Protein AF-A0A5M8B715-F1 (afdb_monomer_lite)

Organism: NCBI:txid2608999

Structure (mmCIF, N/CA/C/O backbone):
data_AF-A0A5M8B715-F1
#
_entry.id   AF-A0A5M8B715-F1
#
loop_
_atom_site.group_PDB
_atom_site.id
_atom_site.type_symbol
_atom_site.label_atom_id
_atom_site.label_alt_id
_atom_site.label_comp_id
_atom_site.label_asym_id
_atom_site.label_entity_id
_atom_site.label_seq_id
_atom_site.pdbx_PDB_ins_code
_atom_site.Cartn_x
_atom_site.Cartn_y
_atom_site.Cartn_z
_atom_site.occupancy
_atom_site.B_iso_or_equiv
_atom_site.auth_seq_id
_atom_site.auth_comp_id
_atom_site.auth_asym_id
_atom_site.auth_atom_id
_atom_site.pdbx_PDB_model_num
ATOM 1 N N . MET A 1 1 ? 76.900 48.806 -32.499 1.00 51.66 1 MET A N 1
ATOM 2 C CA . MET A 1 1 ? 77.481 47.565 -31.948 1.00 51.66 1 MET A CA 1
ATOM 3 C C . MET A 1 1 ? 76.664 46.404 -32.488 1.00 51.66 1 MET A C 1
ATOM 5 O O . MET A 1 1 ? 75.564 46.161 -32.014 1.00 51.66 1 MET A O 1
ATOM 9 N N . GLN A 1 2 ? 77.153 45.808 -33.568 1.00 52.09 2 GLN A N 1
ATOM 10 C CA . GLN A 1 2 ? 76.591 44.645 -34.248 1.00 52.09 2 GLN A CA 1
ATOM 11 C C . GLN A 1 2 ? 77.126 43.395 -33.539 1.00 52.09 2 GLN A C 1
ATOM 13 O O . GLN A 1 2 ? 78.328 43.341 -33.291 1.00 52.09 2 GLN A O 1
ATOM 18 N N . LEU A 1 3 ? 76.273 42.427 -33.196 1.00 62.06 3 LEU A N 1
ATOM 19 C CA . LEU A 1 3 ? 76.700 41.114 -32.703 1.00 62.06 3 LEU A CA 1
ATOM 20 C C . LEU A 1 3 ? 75.802 40.029 -33.307 1.00 62.06 3 LEU A C 1
ATOM 22 O O . LEU A 1 3 ? 74.677 39.804 -32.869 1.00 62.06 3 LEU A O 1
ATOM 26 N N . ASP A 1 4 ? 76.346 39.398 -34.344 1.00 46.69 4 ASP A N 1
ATOM 27 C CA . ASP A 1 4 ? 75.974 38.086 -34.865 1.00 46.69 4 ASP A CA 1
ATOM 28 C C . ASP A 1 4 ? 76.402 36.998 -33.870 1.00 46.69 4 ASP A C 1
ATOM 30 O O . ASP A 1 4 ? 77.565 36.966 -33.465 1.00 46.69 4 ASP A O 1
ATOM 34 N N . LEU A 1 5 ? 75.505 36.066 -33.532 1.00 60.22 5 LEU A N 1
ATOM 35 C CA . LEU A 1 5 ? 75.879 34.775 -32.949 1.00 60.22 5 LEU A CA 1
ATOM 36 C C . LEU A 1 5 ? 75.118 33.625 -33.627 1.00 60.22 5 LEU A C 1
ATOM 38 O O . LEU A 1 5 ? 74.012 33.247 -33.258 1.00 60.22 5 LEU A O 1
ATOM 42 N N . THR A 1 6 ? 75.780 33.112 -34.659 1.00 50.56 6 THR A N 1
ATOM 43 C CA . THR A 1 6 ? 76.157 31.709 -34.881 1.00 50.56 6 THR A CA 1
ATOM 44 C C . THR A 1 6 ? 75.114 30.599 -34.697 1.00 50.56 6 THR A C 1
ATOM 46 O O . THR A 1 6 ? 74.649 30.251 -33.617 1.00 50.56 6 THR A O 1
ATOM 49 N N . ARG A 1 7 ? 74.889 29.951 -35.838 1.00 42.78 7 ARG A N 1
ATOM 50 C CA . ARG A 1 7 ? 74.208 28.687 -36.114 1.00 42.78 7 ARG A CA 1
ATOM 51 C C . ARG A 1 7 ? 74.836 27.466 -35.411 1.00 42.78 7 ARG A C 1
ATOM 53 O O . ARG A 1 7 ? 76.049 27.386 -35.269 1.00 42.78 7 ARG A O 1
ATOM 60 N N . ALA A 1 8 ? 73.966 26.465 -35.229 1.00 38.94 8 ALA A N 1
ATOM 61 C CA . ALA A 1 8 ? 74.185 25.018 -35.063 1.00 38.94 8 ALA A CA 1
ATOM 62 C C . ALA A 1 8 ? 74.266 24.470 -33.628 1.00 38.94 8 ALA A C 1
ATOM 64 O O . ALA A 1 8 ? 75.216 24.723 -32.898 1.00 38.94 8 ALA A O 1
ATOM 65 N N . SER A 1 9 ? 73.354 23.549 -33.295 1.00 42.69 9 SER A N 1
ATOM 66 C CA . SER A 1 9 ? 73.723 22.131 -33.186 1.00 42.69 9 SER A CA 1
ATOM 67 C C . SER A 1 9 ? 72.504 21.214 -33.097 1.00 42.69 9 SER A C 1
ATOM 69 O O . SER A 1 9 ? 71.400 21.594 -32.723 1.00 42.69 9 SER A O 1
ATOM 71 N N . THR A 1 10 ? 72.765 20.011 -33.577 1.00 47.00 10 THR A N 1
ATOM 72 C CA . THR A 1 10 ? 71.907 18.900 -33.963 1.00 47.00 10 THR A CA 1
ATOM 73 C C . THR A 1 10 ? 71.442 18.023 -32.801 1.00 47.00 10 THR A C 1
ATOM 75 O O . THR A 1 10 ? 72.043 18.017 -31.734 1.00 47.00 10 THR A O 1
ATOM 78 N N . VAL A 1 11 ? 70.484 17.148 -33.132 1.00 48.19 11 VAL A N 1
ATOM 79 C CA . VAL A 1 11 ? 70.065 15.932 -32.413 1.00 48.19 11 VAL A CA 1
ATOM 80 C C . VAL A 1 11 ? 69.061 16.171 -31.286 1.00 48.19 11 VAL A C 1
ATOM 82 O O . VAL A 1 11 ? 69.410 16.358 -30.127 1.00 48.19 11 VAL A O 1
ATOM 85 N N . THR A 1 12 ? 67.776 16.026 -31.612 1.00 45.44 12 THR A N 1
ATOM 86 C CA . THR A 1 12 ? 66.795 15.561 -30.628 1.00 45.44 12 THR A CA 1
ATOM 87 C C . THR A 1 12 ? 66.392 14.152 -31.021 1.00 45.44 12 THR A C 1
ATOM 89 O O . THR A 1 12 ? 65.874 13.903 -32.110 1.00 45.44 12 THR A O 1
ATOM 92 N N . ALA A 1 13 ? 66.766 13.234 -30.139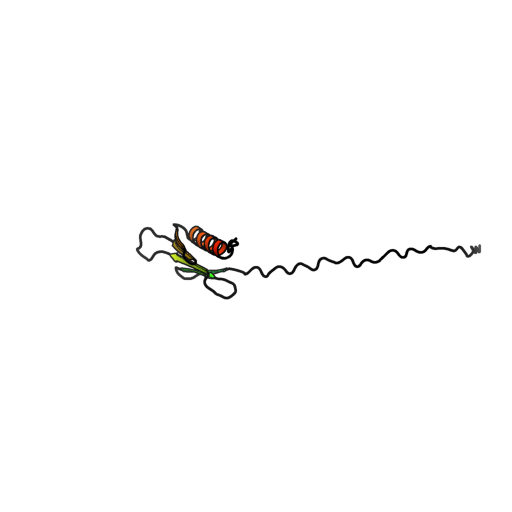 1.00 44.16 13 ALA A N 1
ATOM 93 C CA . ALA A 1 13 ? 66.545 11.812 -30.229 1.00 44.16 13 ALA A CA 1
ATOM 94 C C . ALA A 1 13 ? 65.059 11.472 -30.396 1.00 44.16 13 ALA A C 1
ATOM 96 O O . ALA A 1 13 ? 64.173 12.160 -29.891 1.00 44.16 13 ALA A O 1
ATOM 97 N N . ASN A 1 14 ? 64.829 10.362 -31.095 1.00 50.81 14 ASN A N 1
ATOM 98 C CA . ASN A 1 14 ? 63.601 9.585 -31.050 1.00 50.81 14 ASN A CA 1
ATOM 99 C C . ASN A 1 14 ? 63.042 9.520 -29.624 1.00 50.81 14 ASN A C 1
ATOM 101 O O . ASN A 1 14 ? 63.649 8.883 -28.768 1.00 50.81 14 ASN A O 1
ATOM 105 N N . ASP A 1 15 ? 61.829 10.024 -29.422 1.00 46.94 15 ASP A N 1
ATOM 106 C CA . ASP A 1 15 ? 60.945 9.438 -28.423 1.00 46.94 15 ASP A CA 1
ATOM 107 C C . ASP A 1 15 ? 59.578 9.168 -29.048 1.00 46.94 15 ASP A C 1
ATOM 109 O O . ASP A 1 15 ? 58.639 9.966 -29.061 1.00 46.94 15 ASP A O 1
ATOM 113 N N . ARG A 1 16 ? 59.517 7.992 -29.669 1.00 49.31 16 ARG A N 1
ATOM 114 C CA . ARG A 1 16 ? 58.310 7.367 -30.196 1.00 49.31 16 ARG A CA 1
ATOM 115 C C . ARG A 1 16 ? 57.614 6.626 -29.044 1.00 49.31 16 ARG A C 1
ATOM 117 O O . ARG A 1 16 ? 57.341 5.432 -29.147 1.00 49.31 16 ARG A O 1
ATOM 124 N N . ALA A 1 17 ? 57.325 7.306 -27.935 1.00 44.50 17 ALA A N 1
ATOM 125 C CA . ALA A 1 17 ? 56.520 6.753 -26.850 1.00 44.50 17 ALA A CA 1
ATOM 126 C C . ALA A 1 17 ? 55.022 6.912 -27.144 1.00 44.50 17 ALA A C 1
ATOM 128 O O . ALA A 1 17 ? 54.389 7.931 -26.883 1.00 44.50 17 ALA A O 1
ATOM 129 N N . ARG A 1 18 ? 54.464 5.843 -27.722 1.00 52.56 18 ARG A N 1
ATOM 130 C CA . ARG A 1 18 ? 53.121 5.292 -27.460 1.00 52.56 18 ARG A CA 1
ATOM 131 C C . ARG A 1 18 ? 52.077 6.287 -26.921 1.00 52.56 18 ARG A C 1
ATOM 133 O O . ARG A 1 18 ? 51.822 6.353 -25.720 1.00 52.56 18 ARG A O 1
ATOM 140 N N . ARG A 1 19 ? 51.329 6.925 -27.827 1.00 50.38 19 ARG A N 1
ATOM 141 C CA . ARG A 1 19 ? 49.949 7.336 -27.523 1.00 50.38 19 ARG A CA 1
ATOM 142 C C . ARG A 1 19 ? 49.086 6.080 -27.398 1.00 50.38 19 ARG A C 1
ATOM 144 O O . ARG A 1 19 ? 48.544 5.596 -28.384 1.00 50.38 19 ARG A O 1
ATOM 151 N N . MET A 1 20 ? 48.964 5.553 -26.186 1.00 56.28 20 MET A N 1
ATOM 152 C CA . MET A 1 20 ? 47.826 4.703 -25.843 1.00 56.28 20 MET A CA 1
ATOM 153 C C . MET A 1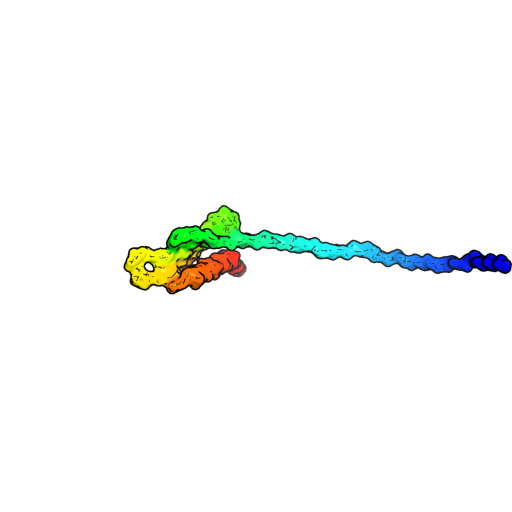 20 ? 46.586 5.604 -25.788 1.00 56.28 20 MET A C 1
ATOM 155 O O . MET A 1 20 ? 46.629 6.619 -25.083 1.00 56.28 20 MET A O 1
ATOM 159 N N . PRO A 1 21 ? 45.474 5.296 -26.479 1.00 51.22 21 PRO A N 1
ATOM 160 C CA . PRO A 1 21 ? 44.218 5.941 -26.149 1.00 51.22 21 PRO A CA 1
ATOM 161 C C . PRO A 1 21 ? 43.872 5.502 -24.727 1.00 51.22 21 PRO A C 1
ATOM 163 O O . PRO A 1 21 ? 43.565 4.337 -24.474 1.00 51.22 21 PRO A O 1
ATOM 166 N N . ARG A 1 22 ? 43.977 6.430 -23.772 1.00 53.38 22 ARG A N 1
ATOM 167 C CA . ARG A 1 22 ? 43.391 6.264 -22.445 1.00 53.38 22 ARG A CA 1
ATOM 168 C C . ARG A 1 22 ? 41.905 6.055 -22.692 1.00 53.38 22 ARG A C 1
ATOM 170 O O . ARG A 1 22 ? 41.206 7.016 -22.998 1.00 53.38 22 ARG A O 1
ATOM 177 N N . ALA A 1 23 ? 41.459 4.801 -22.636 1.00 55.69 23 ALA A N 1
ATOM 178 C CA . ALA A 1 23 ? 40.053 4.457 -22.648 1.00 55.69 23 ALA A CA 1
ATOM 179 C C . ALA A 1 23 ? 39.415 5.242 -21.502 1.00 55.69 23 ALA A C 1
ATOM 181 O O . ALA A 1 23 ? 39.596 4.925 -20.325 1.00 55.69 23 ALA A O 1
ATOM 182 N N . THR A 1 24 ? 38.750 6.341 -21.840 1.00 60.59 24 THR A N 1
ATOM 183 C CA . THR A 1 24 ? 37.836 6.993 -20.924 1.00 60.59 24 THR A CA 1
ATOM 184 C C . THR A 1 24 ? 36.814 5.923 -20.559 1.00 60.59 24 THR A C 1
ATOM 186 O O . THR A 1 24 ? 36.258 5.291 -21.462 1.00 60.59 24 THR A O 1
ATOM 189 N N . PRO A 1 25 ? 36.595 5.628 -19.266 1.00 52.62 25 PRO A N 1
ATOM 190 C CA . PRO A 1 25 ? 35.528 4.722 -18.898 1.00 52.62 25 PRO A CA 1
ATOM 191 C C . PRO A 1 25 ? 34.239 5.381 -19.381 1.00 52.62 25 PRO A C 1
ATOM 193 O O . PRO A 1 25 ? 33.798 6.384 -18.820 1.00 52.62 25 PRO A O 1
ATOM 196 N N . SER A 1 26 ? 33.682 4.859 -20.478 1.00 57.56 26 SER A N 1
ATOM 197 C CA . SER A 1 26 ? 32.355 5.232 -20.954 1.00 57.56 26 SER A CA 1
ATOM 198 C C . SER A 1 26 ? 31.433 5.202 -19.738 1.00 57.56 26 SER A C 1
ATOM 200 O O . SER A 1 26 ? 31.463 4.194 -19.020 1.00 57.56 26 SER A O 1
ATOM 202 N N . PRO A 1 27 ? 30.663 6.270 -19.450 1.00 58.88 27 PRO A N 1
ATOM 203 C CA . PRO A 1 27 ? 29.805 6.301 -18.281 1.00 58.88 27 PRO A CA 1
ATOM 204 C C . PRO A 1 27 ? 28.900 5.085 -18.381 1.00 58.88 27 PRO A C 1
ATOM 206 O O . PRO A 1 27 ? 28.091 4.961 -19.301 1.00 58.88 27 PRO A O 1
ATOM 209 N N . ARG A 1 28 ? 29.144 4.131 -17.481 1.00 57.69 28 ARG A N 1
ATOM 210 C CA . ARG A 1 28 ? 28.439 2.863 -17.378 1.00 57.69 28 ARG A CA 1
ATOM 211 C C . ARG A 1 28 ? 26.966 3.235 -17.349 1.00 57.69 28 ARG A C 1
ATOM 213 O O . ARG A 1 28 ? 26.532 3.831 -16.366 1.00 57.69 28 ARG A O 1
ATOM 220 N N . ARG A 1 29 ? 26.266 3.016 -18.472 1.00 56.38 29 ARG A N 1
ATOM 221 C CA . ARG A 1 29 ? 24.881 3.441 -18.706 1.00 56.38 29 ARG A CA 1
ATOM 222 C C . ARG A 1 29 ? 24.107 3.027 -17.466 1.00 56.38 29 ARG A C 1
ATOM 224 O O . ARG A 1 29 ? 23.924 1.830 -17.247 1.00 56.38 29 ARG A O 1
ATOM 231 N N . ARG A 1 30 ? 23.797 3.993 -16.590 1.00 59.78 30 ARG A N 1
ATOM 232 C CA . ARG A 1 30 ? 23.082 3.720 -15.344 1.00 59.78 30 ARG A CA 1
ATOM 233 C C . ARG A 1 30 ? 21.823 3.000 -15.800 1.00 59.78 30 ARG A C 1
ATOM 235 O O . ARG A 1 30 ? 21.081 3.562 -16.607 1.00 59.78 30 ARG A O 1
ATOM 242 N N . LYS A 1 31 ? 21.659 1.727 -15.412 1.00 59.28 31 LYS A N 1
ATOM 243 C CA . LYS A 1 31 ? 20.399 1.013 -15.641 1.00 59.28 31 LYS A CA 1
ATOM 244 C C . LYS A 1 31 ? 19.319 1.981 -15.178 1.00 59.28 31 LYS A C 1
ATOM 246 O O . LYS A 1 31 ? 19.447 2.498 -14.069 1.00 59.28 31 LYS A O 1
ATOM 251 N N . LYS A 1 32 ? 18.370 2.304 -16.063 1.00 58.41 32 LYS A N 1
ATOM 252 C CA . LYS A 1 32 ? 17.182 3.090 -15.720 1.00 58.41 32 LYS A CA 1
ATOM 253 C C . LYS A 1 32 ? 16.670 2.474 -14.420 1.00 58.41 32 LYS A C 1
ATOM 255 O O . LYS A 1 32 ? 16.309 1.301 -14.423 1.00 58.41 32 LYS A O 1
ATOM 260 N N . VAL A 1 33 ? 16.837 3.183 -13.306 1.00 60.72 33 VAL A N 1
ATOM 261 C CA . VAL A 1 33 ? 16.294 2.736 -12.027 1.00 60.72 33 VAL A CA 1
ATOM 262 C C . VAL A 1 33 ? 14.804 2.776 -12.278 1.00 60.72 33 VAL A C 1
ATOM 264 O O . VAL A 1 33 ? 14.313 3.864 -12.551 1.00 60.72 33 VAL A O 1
ATOM 267 N N . GLU A 1 34 ? 14.141 1.620 -12.332 1.00 65.81 34 GLU A N 1
ATOM 268 C CA . GLU A 1 34 ? 12.691 1.580 -12.496 1.00 65.81 34 GLU A CA 1
ATOM 269 C C . GLU A 1 34 ? 12.094 2.428 -11.374 1.00 65.81 34 GLU A C 1
ATOM 271 O O . GLU A 1 34 ? 12.153 2.066 -10.199 1.00 65.81 34 GLU A O 1
ATOM 276 N N . VAL A 1 35 ? 11.616 3.617 -11.735 1.00 79.38 35 VAL A N 1
ATOM 277 C CA . VAL A 1 35 ? 11.014 4.561 -10.809 1.00 79.38 35 VAL A CA 1
ATOM 278 C C . VAL A 1 35 ? 9.678 3.9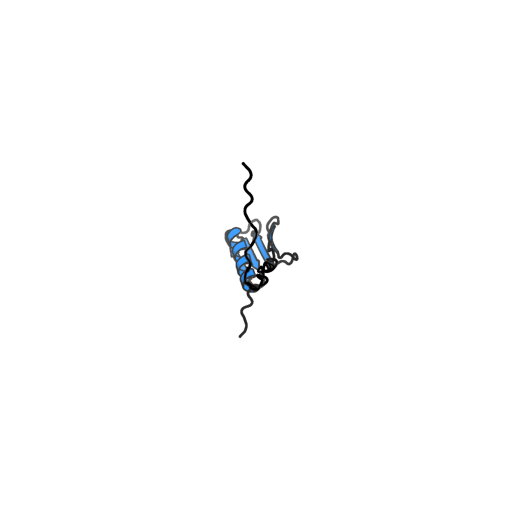77 -10.386 1.00 79.38 35 VAL A C 1
ATOM 280 O O . VAL A 1 35 ? 8.679 4.031 -11.100 1.00 79.38 35 VAL A O 1
ATOM 283 N N . THR A 1 36 ? 9.667 3.393 -9.199 1.00 89.88 36 THR A N 1
ATOM 284 C CA . THR A 1 36 ? 8.433 3.084 -8.493 1.00 89.88 36 THR A CA 1
ATOM 285 C C . THR A 1 36 ? 7.890 4.348 -7.851 1.00 89.88 36 THR A C 1
ATOM 287 O O . THR A 1 36 ? 8.657 5.136 -7.292 1.00 89.88 36 THR A O 1
ATOM 290 N N . TYR A 1 37 ? 6.578 4.525 -7.875 1.00 92.19 37 TYR A N 1
ATOM 291 C CA . TYR A 1 37 ? 5.937 5.672 -7.252 1.00 92.19 37 TYR A CA 1
ATOM 292 C C . TYR A 1 37 ? 4.638 5.274 -6.567 1.00 92.19 37 TYR A C 1
ATOM 294 O O . TYR A 1 37 ? 4.059 4.215 -6.808 1.00 92.19 37 TYR A O 1
ATOM 302 N N . TRP A 1 38 ? 4.181 6.160 -5.693 1.00 95.38 38 TRP A N 1
ATOM 303 C CA . TRP A 1 38 ? 2.895 6.023 -5.042 1.00 95.38 38 TRP A CA 1
ATOM 304 C C . TRP A 1 38 ? 1.873 6.954 -5.666 1.00 95.38 38 TRP A C 1
ATOM 306 O O . TRP A 1 38 ? 2.061 8.169 -5.708 1.00 95.38 38 TRP A O 1
ATOM 316 N N . GLU A 1 39 ? 0.758 6.376 -6.068 1.00 95.19 39 GLU A N 1
ATOM 317 C CA . GLU A 1 39 ? -0.447 7.085 -6.451 1.00 95.19 39 GLU A CA 1
ATOM 318 C C . GLU A 1 39 ? -1.366 7.205 -5.230 1.00 95.19 39 GLU A C 1
ATOM 320 O O . GLU A 1 39 ? -1.625 6.225 -4.526 1.00 95.19 39 GLU A O 1
ATOM 325 N N . ARG A 1 40 ? -1.845 8.419 -4.950 1.00 94.88 40 ARG A N 1
ATOM 326 C CA . ARG A 1 40 ? -2.726 8.701 -3.813 1.00 94.88 40 ARG A CA 1
ATOM 327 C C . ARG A 1 40 ? -4.177 8.793 -4.278 1.00 94.88 40 ARG A C 1
ATOM 329 O O . ARG A 1 40 ? -4.506 9.647 -5.093 1.00 94.88 40 ARG A O 1
ATOM 336 N N . GLY A 1 41 ? -5.036 7.968 -3.693 1.00 91.50 41 GLY A N 1
ATOM 337 C CA . GLY A 1 41 ? -6.490 8.063 -3.773 1.00 91.50 41 GLY A CA 1
ATOM 338 C C . GLY A 1 41 ? -7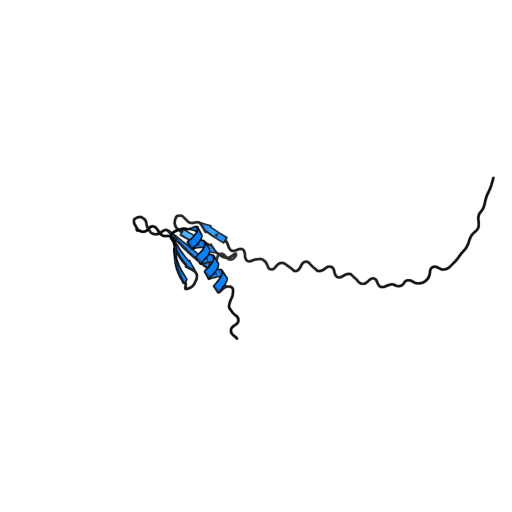.102 8.709 -2.524 1.00 91.50 41 GLY A C 1
ATOM 339 O O . GLY A 1 41 ? -6.408 9.238 -1.653 1.00 91.50 41 GLY A O 1
ATOM 340 N N . TYR A 1 42 ? -8.434 8.664 -2.430 1.00 89.62 42 TYR A N 1
ATOM 341 C CA . TYR A 1 42 ? -9.183 9.283 -1.328 1.00 89.62 42 TYR A CA 1
ATOM 342 C C . TYR A 1 42 ? -8.987 8.555 0.017 1.00 89.62 42 TYR A C 1
ATOM 344 O O . TYR A 1 42 ? -8.731 9.191 1.037 1.00 89.62 42 TYR A O 1
ATOM 352 N N . ARG A 1 43 ? -9.069 7.217 0.014 1.00 92.06 43 ARG A N 1
ATOM 353 C CA . ARG A 1 43 ? -8.809 6.334 1.176 1.00 92.06 43 ARG A CA 1
ATOM 354 C C . ARG A 1 43 ? -7.850 5.192 0.856 1.00 92.06 43 ARG A C 1
ATOM 356 O O . ARG A 1 43 ? -7.592 4.343 1.703 1.00 92.06 43 ARG A O 1
ATOM 363 N N . SER A 1 44 ? -7.321 5.191 -0.358 1.00 94.56 44 SER A N 1
ATOM 364 C CA . SER A 1 44 ? -6.426 4.172 -0.870 1.00 94.56 44 SER A CA 1
ATOM 365 C C . SER A 1 44 ? -5.146 4.809 -1.393 1.00 94.56 44 SER A C 1
ATOM 367 O O . SER A 1 44 ? -5.136 5.968 -1.803 1.00 94.56 44 SER A O 1
ATOM 369 N N . HIS A 1 45 ? -4.050 4.070 -1.344 1.00 96.75 45 HIS A N 1
ATOM 370 C CA . HIS A 1 45 ? -2.777 4.415 -1.957 1.00 96.75 45 HIS A CA 1
ATOM 371 C C . HIS A 1 45 ? -2.325 3.213 -2.769 1.00 96.75 45 HIS A C 1
ATOM 373 O O . HIS A 1 45 ? -2.393 2.088 -2.279 1.00 96.75 45 HIS A O 1
ATOM 379 N N . TYR A 1 46 ? -1.848 3.443 -3.985 1.00 96.25 46 TYR A N 1
ATOM 380 C CA . TYR A 1 46 ? -1.379 2.387 -4.874 1.00 96.25 46 TYR A CA 1
ATOM 381 C C . TYR A 1 46 ? 0.101 2.569 -5.140 1.00 96.25 46 TYR A C 1
ATOM 383 O O . TYR A 1 46 ? 0.545 3.657 -5.500 1.00 96.25 46 TYR A O 1
ATOM 391 N N . TYR A 1 47 ? 0.866 1.504 -4.967 1.00 95.25 47 TYR A N 1
ATOM 392 C CA . TYR A 1 47 ? 2.265 1.471 -5.345 1.00 95.25 47 TYR A CA 1
ATOM 393 C C . TYR A 1 47 ? 2.365 0.929 -6.765 1.00 95.25 47 TY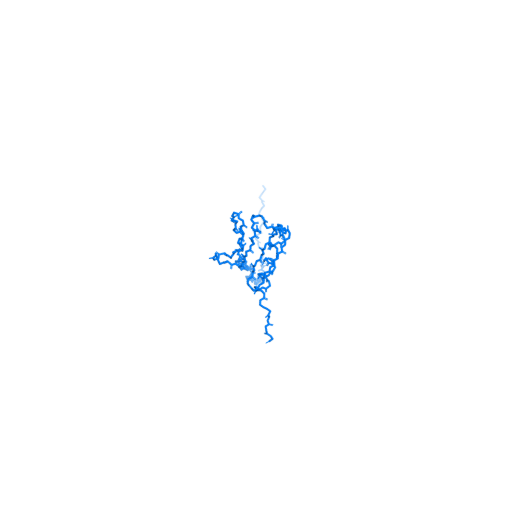R A C 1
ATOM 395 O O . TYR A 1 47 ? 1.836 -0.150 -7.047 1.00 95.25 47 TYR A O 1
ATOM 403 N N . ARG A 1 48 ? 2.990 1.686 -7.668 1.00 94.50 48 ARG A N 1
ATOM 404 C CA . ARG A 1 48 ? 3.070 1.358 -9.095 1.00 94.50 48 ARG A CA 1
ATOM 405 C C . ARG A 1 48 ? 4.496 1.415 -9.625 1.00 94.50 48 ARG A C 1
ATOM 407 O O . ARG A 1 48 ? 5.344 2.122 -9.079 1.00 94.50 48 ARG A O 1
ATOM 414 N N . ASN A 1 49 ? 4.746 0.674 -10.703 1.00 91.06 49 ASN A N 1
ATOM 415 C CA . ASN A 1 49 ? 5.979 0.777 -11.489 1.00 91.06 49 ASN A CA 1
ATOM 416 C C . ASN A 1 49 ? 5.874 1.873 -12.575 1.00 91.06 49 ASN A C 1
ATOM 418 O O . ASN A 1 49 ? 4.805 2.437 -12.801 1.00 91.06 49 ASN A O 1
ATOM 422 N N . GLU A 1 50 ? 6.966 2.127 -13.309 1.00 87.56 50 GLU A N 1
ATOM 423 C CA . GLU A 1 50 ? 6.976 3.069 -14.449 1.00 87.56 50 GLU A CA 1
ATOM 424 C C . GLU A 1 50 ? 5.964 2.721 -15.551 1.00 87.56 50 GLU A C 1
ATOM 426 O O . GLU A 1 50 ? 5.547 3.597 -16.303 1.00 87.56 50 GLU A O 1
ATOM 431 N N . ARG A 1 51 ? 5.593 1.441 -15.676 1.00 88.25 51 ARG A N 1
ATOM 432 C CA . ARG A 1 51 ? 4.632 0.956 -16.677 1.00 88.25 51 ARG A CA 1
ATOM 433 C C . ARG A 1 51 ? 3.181 1.175 -16.243 1.00 88.25 51 ARG A C 1
ATOM 435 O O . ARG A 1 51 ? 2.275 0.973 -17.043 1.00 88.25 51 ARG A O 1
ATOM 442 N N . GLY A 1 52 ? 2.965 1.602 -14.999 1.00 88.25 52 GLY A N 1
ATOM 443 C CA . GLY A 1 52 ? 1.650 1.752 -14.394 1.00 88.25 52 GLY A CA 1
ATOM 444 C C . GLY A 1 52 ? 1.087 0.458 -13.800 1.00 88.25 52 GLY A C 1
ATOM 445 O O . GLY A 1 52 ? -0.047 0.473 -13.324 1.00 88.25 52 GLY A O 1
ATOM 446 N N . ASP A 1 53 ? 1.838 -0.642 -13.763 1.00 91.00 53 ASP A N 1
ATOM 447 C CA . ASP A 1 53 ? 1.399 -1.879 -13.117 1.00 91.00 53 ASP A CA 1
ATOM 448 C C . ASP A 1 53 ? 1.329 -1.685 -11.601 1.00 91.00 53 ASP A C 1
ATOM 450 O O . ASP A 1 53 ? 2.221 -1.094 -10.984 1.00 91.00 53 ASP A O 1
ATOM 454 N N . LYS A 1 54 ? 0.261 -2.200 -10.991 1.00 93.56 54 LYS A N 1
ATOM 455 C CA . LYS A 1 54 ? 0.038 -2.135 -9.546 1.00 93.56 54 LYS A CA 1
ATOM 456 C C . LYS A 1 54 ? 0.881 -3.200 -8.843 1.00 93.56 54 LYS A C 1
ATOM 458 O O . LYS A 1 54 ? 0.652 -4.391 -9.016 1.00 93.56 54 LYS A O 1
ATOM 463 N N . LEU A 1 55 ? 1.825 -2.751 -8.024 1.00 93.56 55 LEU A N 1
ATOM 464 C CA . LEU A 1 55 ? 2.722 -3.586 -7.221 1.00 93.56 55 LEU A CA 1
ATOM 465 C C . LEU A 1 55 ? 2.156 -3.852 -5.821 1.00 93.56 55 LEU A C 1
ATOM 467 O O . LEU A 1 55 ? 2.401 -4.901 -5.231 1.00 93.56 55 LEU A O 1
ATOM 471 N N . GLY A 1 56 ? 1.376 -2.909 -5.297 1.00 95.56 56 GLY A N 1
ATOM 472 C CA . GLY A 1 56 ? 0.711 -3.058 -4.012 1.00 95.56 56 GLY A CA 1
ATOM 473 C C . GLY A 1 56 ? -0.268 -1.935 -3.722 1.00 95.56 56 GLY A C 1
ATOM 474 O O . GLY A 1 56 ? -0.435 -0.998 -4.507 1.00 95.56 56 GLY A O 1
ATOM 475 N N . GLU A 1 57 ? -0.941 -2.044 -2.587 1.00 97.12 57 GLU A N 1
ATOM 476 C CA . GLU A 1 57 ? -1.923 -1.072 -2.136 1.00 97.12 57 GLU A CA 1
ATOM 477 C C . GLU A 1 57 ? -1.991 -0.949 -0.625 1.00 97.12 57 GLU A C 1
ATOM 479 O O . GLU A 1 57 ? -1.661 -1.875 0.112 1.00 97.12 57 GLU A O 1
ATOM 484 N N . VAL A 1 58 ? -2.469 0.209 -0.185 1.00 97.81 58 VAL A N 1
ATOM 485 C CA . VAL A 1 58 ? -2.813 0.497 1.200 1.00 97.81 58 VAL A CA 1
ATOM 486 C C . VAL A 1 58 ? -4.193 1.132 1.230 1.00 97.81 58 VAL A C 1
ATOM 488 O O . VAL A 1 58 ? -4.413 2.141 0.569 1.00 97.81 58 VAL A O 1
ATOM 491 N N . HIS A 1 59 ? -5.102 0.590 2.028 1.00 96.75 59 HIS A N 1
ATOM 492 C CA . HIS A 1 59 ? -6.449 1.101 2.252 1.00 96.75 59 HIS A CA 1
ATOM 493 C C . HIS A 1 59 ? -6.634 1.442 3.720 1.00 96.75 59 HIS A C 1
ATOM 495 O O . HIS A 1 59 ? -6.272 0.668 4.603 1.00 96.75 59 HIS A O 1
ATOM 501 N N . LEU A 1 60 ? -7.218 2.601 3.988 1.00 96.19 60 LEU A N 1
ATOM 502 C CA . LEU A 1 60 ? -7.715 2.913 5.319 1.00 96.19 60 LEU A CA 1
ATOM 503 C C . LEU A 1 60 ? -8.997 2.107 5.570 1.00 96.19 60 LEU A C 1
ATOM 505 O O . LEU A 1 60 ? -9.875 2.096 4.708 1.00 96.19 60 LEU A O 1
ATOM 509 N N . SER A 1 61 ? -9.099 1.485 6.747 1.00 93.56 61 SER A N 1
ATOM 510 C CA . SER A 1 61 ? -10.288 0.781 7.252 1.00 93.56 61 SER A CA 1
ATOM 511 C C . SER A 1 61 ? -11.563 1.581 7.017 1.00 93.56 61 SER A C 1
ATOM 513 O O . SER A 1 61 ? -11.512 2.809 6.977 1.00 93.56 61 SER A O 1
ATOM 515 N N . GLU A 1 62 ? -12.713 0.934 6.867 1.00 91.25 62 GLU A N 1
ATOM 516 C CA . GLU A 1 62 ? -13.942 1.646 6.500 1.00 91.25 62 GLU A CA 1
ATOM 517 C C . GLU A 1 62 ? -14.403 2.636 7.581 1.00 91.25 62 GLU A C 1
ATOM 519 O O . GLU A 1 62 ? -13.967 2.609 8.738 1.00 91.25 62 GLU A O 1
ATOM 524 N N . ARG A 1 63 ? -15.273 3.583 7.207 1.00 89.00 63 ARG A N 1
ATOM 525 C CA . ARG A 1 63 ? -15.850 4.502 8.200 1.00 89.00 63 ARG A CA 1
ATOM 526 C C . ARG A 1 63 ? -16.666 3.701 9.219 1.00 89.00 63 ARG A C 1
ATOM 528 O O . ARG A 1 63 ? -17.599 3.004 8.844 1.00 89.00 63 ARG A O 1
ATOM 535 N N . GLY A 1 64 ? -16.333 3.853 10.499 1.00 87.56 64 GLY A N 1
ATOM 536 C CA . GLY A 1 64 ? -16.992 3.141 11.598 1.00 87.56 64 GLY A CA 1
ATOM 537 C C . GLY A 1 64 ? -16.313 1.831 12.003 1.00 87.56 64 GLY A C 1
ATOM 538 O O . GLY A 1 64 ? -16.714 1.242 13.001 1.00 87.56 64 GLY A O 1
ATOM 539 N N . GLU A 1 65 ? -15.269 1.394 11.292 1.00 88.31 65 GLU A N 1
ATOM 540 C CA . GLU A 1 65 ? -14.468 0.233 11.691 1.00 88.31 65 GLU A CA 1
ATOM 541 C C . GLU A 1 65 ? -13.499 0.614 12.830 1.00 88.31 65 GLU A C 1
ATOM 543 O O . GLU A 1 65 ? -12.773 1.609 12.731 1.00 88.31 65 GLU A O 1
ATOM 548 N N . VAL A 1 66 ? -13.491 -0.170 13.917 1.00 86.00 66 VAL A N 1
ATOM 549 C CA . VAL A 1 66 ? -12.605 0.018 15.080 1.00 86.00 66 VAL A CA 1
ATOM 550 C C . VAL A 1 66 ? -11.848 -1.292 15.351 1.00 86.00 66 VAL A C 1
ATOM 552 O O . VAL A 1 66 ? -12.495 -2.332 15.473 1.00 86.00 66 VAL A O 1
ATOM 555 N N . PRO A 1 67 ? -10.506 -1.273 15.483 1.00 87.69 67 PRO A N 1
ATOM 556 C CA . PRO A 1 67 ? -9.630 -0.101 15.405 1.00 87.69 67 PRO A CA 1
ATOM 557 C C . PRO A 1 67 ? -9.494 0.450 13.979 1.00 87.69 67 PRO A C 1
ATOM 559 O O . PRO A 1 67 ? -9.564 -0.291 13.000 1.00 87.69 67 PRO A O 1
ATOM 562 N N . VAL A 1 68 ? -9.253 1.760 13.870 1.00 92.06 68 VAL A N 1
ATOM 563 C CA . VAL A 1 68 ? -8.925 2.394 12.587 1.00 92.06 68 VAL A CA 1
ATOM 564 C C . VAL A 1 68 ? -7.518 1.963 12.184 1.00 92.06 68 VAL A C 1
ATOM 566 O O . VAL A 1 68 ? -6.550 2.290 12.870 1.00 92.06 68 VAL A O 1
ATOM 569 N N . VAL A 1 69 ? -7.404 1.223 11.083 1.00 95.44 69 VAL A N 1
ATOM 570 C CA . VAL A 1 69 ? -6.143 0.615 10.633 1.00 95.44 69 VAL A CA 1
ATOM 571 C C . VAL A 1 69 ? -5.913 0.830 9.144 1.00 95.44 69 VAL A C 1
ATOM 573 O O . VAL A 1 69 ? -6.848 1.006 8.367 1.00 95.44 69 VAL A O 1
ATOM 576 N N . TYR A 1 70 ? -4.653 0.779 8.732 1.00 96.94 70 TYR A N 1
ATOM 577 C CA . TYR A 1 70 ? -4.248 0.767 7.334 1.00 96.94 70 TYR A CA 1
ATOM 578 C C . TYR A 1 70 ? -3.992 -0.672 6.904 1.00 96.94 70 TYR A C 1
ATOM 580 O O . TYR A 1 70 ? -2.991 -1.278 7.283 1.00 96.94 70 TYR A O 1
ATOM 588 N N . ARG A 1 71 ? -4.907 -1.223 6.113 1.00 96.62 71 ARG A N 1
ATOM 589 C CA . ARG A 1 71 ? -4.773 -2.542 5.497 1.00 96.62 71 ARG A CA 1
ATOM 590 C C . ARG A 1 71 ? -3.871 -2.413 4.279 1.00 96.62 71 ARG A C 1
ATOM 592 O O . ARG A 1 71 ? -4.072 -1.511 3.473 1.00 96.62 71 ARG A O 1
ATOM 599 N N . TRP A 1 72 ? -2.890 -3.286 4.128 1.00 97.56 72 TRP A N 1
ATOM 600 C CA . TRP A 1 72 ? -1.984 -3.273 2.984 1.00 97.56 72 TRP A CA 1
ATOM 601 C C . TRP A 1 72 ? -1.930 -4.638 2.309 1.00 97.56 72 TRP A C 1
ATOM 603 O O . TRP A 1 72 ? -2.140 -5.663 2.958 1.00 97.56 72 TRP A O 1
ATOM 613 N N . ALA A 1 73 ? -1.662 -4.646 1.006 1.00 96.31 73 ALA A N 1
ATOM 614 C CA . ALA A 1 73 ? -1.491 -5.860 0.218 1.00 96.31 73 ALA A CA 1
ATOM 615 C C . ALA A 1 73 ? -0.442 -5.657 -0.880 1.00 96.31 73 ALA A C 1
ATOM 617 O O . ALA A 1 73 ? -0.394 -4.606 -1.521 1.00 96.31 73 ALA A O 1
ATOM 618 N N . ALA A 1 74 ? 0.396 -6.667 -1.098 1.00 94.69 74 ALA A N 1
ATOM 619 C CA . ALA A 1 74 ? 1.400 -6.703 -2.153 1.00 94.69 74 ALA A CA 1
ATOM 620 C C . ALA A 1 74 ? 1.679 -8.160 -2.551 1.00 94.69 74 ALA A C 1
ATOM 622 O O . ALA A 1 74 ? 2.105 -8.974 -1.729 1.00 94.69 74 ALA A O 1
ATOM 623 N N . GLY A 1 75 ? 1.434 -8.504 -3.818 1.00 88.25 75 GLY A N 1
ATOM 624 C CA . GLY A 1 75 ? 1.512 -9.892 -4.281 1.00 88.25 75 GLY A CA 1
ATOM 625 C C . GLY A 1 75 ? 0.613 -10.820 -3.452 1.00 88.25 75 GLY A C 1
ATOM 626 O O . GLY A 1 75 ? -0.586 -10.583 -3.344 1.00 88.25 75 GLY A O 1
ATOM 627 N N . ASN A 1 76 ? 1.206 -11.851 -2.843 1.00 90.50 76 ASN A N 1
ATOM 628 C CA . ASN A 1 76 ? 0.506 -12.824 -1.988 1.00 90.50 76 ASN A CA 1
ATOM 629 C C . ASN A 1 76 ? 0.493 -12.447 -0.497 1.00 90.50 76 ASN A C 1
ATOM 631 O O . ASN A 1 76 ? 0.004 -13.218 0.327 1.00 90.50 76 ASN A O 1
ATOM 635 N N . TYR A 1 77 ? 1.055 -11.294 -0.133 1.00 92.75 77 TYR A N 1
ATOM 636 C CA . TYR A 1 77 ? 1.146 -10.851 1.252 1.00 92.75 77 TYR A CA 1
ATOM 637 C C . TYR A 1 77 ? 0.148 -9.735 1.515 1.00 92.75 77 TYR A C 1
ATOM 639 O O . TYR A 1 77 ? -0.091 -8.865 0.676 1.00 92.75 77 TYR A O 1
ATOM 647 N N . SER A 1 78 ? -0.425 -9.757 2.710 1.00 95.38 78 SER A N 1
ATOM 648 C CA . SER A 1 78 ? -1.294 -8.699 3.201 1.00 95.38 78 SER A CA 1
ATOM 649 C C . SER A 1 78 ? -1.179 -8.580 4.713 1.00 95.38 78 SER A C 1
ATOM 651 O O . SER A 1 78 ? -0.726 -9.503 5.392 1.00 95.38 78 SER A O 1
ATOM 653 N N . GLY A 1 79 ? -1.573 -7.429 5.240 1.00 96.00 79 GLY A N 1
ATOM 654 C CA . GLY A 1 79 ? -1.540 -7.159 6.668 1.00 96.00 79 GLY A CA 1
ATOM 655 C C . GLY A 1 79 ? -2.276 -5.879 7.028 1.00 96.00 79 GLY A C 1
ATOM 656 O O . GLY A 1 79 ? -2.917 -5.246 6.188 1.00 96.00 79 GLY A O 1
ATOM 657 N N . ALA A 1 80 ? -2.184 -5.493 8.296 1.00 95.88 80 ALA A N 1
ATOM 658 C CA . ALA A 1 80 ? -2.741 -4.249 8.803 1.00 95.88 80 ALA A CA 1
ATOM 659 C C . ALA A 1 80 ? -1.730 -3.562 9.721 1.00 95.88 80 ALA A C 1
ATOM 661 O O . ALA A 1 80 ? -1.060 -4.220 10.511 1.00 95.88 80 ALA A O 1
ATOM 662 N N . GLU A 1 81 ? -1.631 -2.242 9.608 1.00 96.44 81 GLU A N 1
ATOM 663 C CA . GLU A 1 81 ? -0.721 -1.411 10.391 1.00 96.44 81 GLU A CA 1
ATOM 664 C C . GLU A 1 81 ? -1.471 -0.197 10.953 1.00 96.44 81 GLU A C 1
ATOM 666 O O . GLU A 1 81 ? -2.393 0.333 10.332 1.00 96.44 81 GLU A O 1
ATOM 671 N N . GLY A 1 82 ? -1.059 0.295 12.123 1.00 94.38 82 GLY A N 1
ATOM 672 C CA . GLY A 1 82 ? -1.680 1.471 12.755 1.00 94.38 82 GLY A CA 1
ATOM 673 C C . GLY A 1 82 ? -1.337 2.810 12.084 1.00 94.38 82 GLY A C 1
ATOM 674 O O . GLY A 1 82 ? -1.894 3.844 12.439 1.00 94.38 82 GLY A O 1
ATOM 675 N N . SER A 1 83 ? -0.414 2.818 11.118 1.00 94.75 83 SER A N 1
ATOM 676 C CA . SER A 1 83 ? 0.058 4.028 10.440 1.00 94.75 83 SER A CA 1
ATOM 677 C C . SER A 1 83 ? 0.227 3.798 8.945 1.00 94.75 83 SER A C 1
ATOM 679 O O . SER A 1 83 ? 0.753 2.769 8.517 1.00 94.75 83 SER A O 1
ATOM 681 N N . LEU A 1 84 ? -0.143 4.810 8.156 1.00 94.69 84 LEU A N 1
ATOM 682 C CA . LEU A 1 84 ? 0.036 4.821 6.706 1.00 94.69 84 LEU A CA 1
ATOM 683 C C . LEU A 1 84 ? 1.504 4.625 6.309 1.00 94.69 84 LEU A C 1
ATOM 685 O O . LEU A 1 84 ? 1.785 3.938 5.332 1.00 94.69 84 LEU A O 1
ATOM 689 N N . ALA A 1 85 ? 2.439 5.227 7.049 1.00 95.44 85 ALA A N 1
ATOM 690 C CA . ALA A 1 85 ? 3.863 5.127 6.740 1.00 95.44 85 ALA A CA 1
ATOM 691 C C . ALA A 1 85 ? 4.367 3.685 6.890 1.00 95.44 85 ALA A C 1
ATOM 693 O O . ALA A 1 85 ? 5.030 3.175 5.991 1.00 95.44 85 ALA A O 1
ATOM 694 N N . HIS A 1 86 ? 3.976 3.006 7.974 1.00 96.50 86 HIS A N 1
ATOM 695 C CA . HIS A 1 86 ? 4.322 1.601 8.195 1.00 96.50 86 HIS A CA 1
ATOM 696 C C . HIS A 1 86 ? 3.683 0.695 7.141 1.00 96.50 86 HIS A C 1
ATOM 698 O O . HIS A 1 86 ? 4.372 -0.133 6.558 1.00 96.50 86 HIS A O 1
ATOM 704 N N . ALA A 1 87 ? 2.405 0.907 6.815 1.00 96.69 87 ALA A N 1
ATOM 705 C CA . ALA A 1 87 ? 1.732 0.155 5.758 1.00 96.69 87 ALA A CA 1
ATOM 706 C C . ALA A 1 87 ? 2.426 0.305 4.388 1.00 96.69 87 ALA A C 1
ATOM 708 O O . ALA A 1 87 ? 2.624 -0.682 3.683 1.00 96.69 87 ALA A O 1
ATOM 709 N N . ARG A 1 88 ? 2.839 1.525 4.014 1.00 96.38 88 ARG A N 1
ATOM 710 C CA . ARG A 1 88 ? 3.579 1.771 2.760 1.00 96.38 88 ARG A CA 1
ATOM 711 C C . ARG A 1 88 ? 4.951 1.106 2.776 1.00 96.38 88 ARG A C 1
ATOM 713 O O . ARG A 1 88 ? 5.304 0.449 1.804 1.00 96.38 88 ARG A O 1
ATOM 720 N N . MET A 1 89 ? 5.672 1.207 3.891 1.00 95.62 89 MET A N 1
ATOM 721 C CA . MET A 1 89 ? 6.960 0.538 4.074 1.00 95.62 89 MET A CA 1
ATOM 722 C C . MET A 1 89 ? 6.836 -0.982 3.900 1.00 95.62 89 MET A C 1
ATOM 724 O O . MET A 1 89 ? 7.627 -1.570 3.173 1.00 95.62 89 MET A O 1
ATOM 728 N N . ARG A 1 90 ? 5.800 -1.618 4.466 1.00 95.75 90 ARG A N 1
ATOM 729 C CA . ARG A 1 90 ? 5.548 -3.060 4.286 1.00 95.75 90 ARG A CA 1
ATOM 730 C C . ARG A 1 90 ? 5.319 -3.459 2.830 1.00 95.75 90 ARG A C 1
ATOM 732 O O . ARG A 1 90 ? 5.812 -4.500 2.394 1.00 95.75 90 ARG A O 1
ATOM 739 N N . VAL A 1 91 ? 4.587 -2.640 2.073 1.00 95.44 91 VAL A N 1
ATOM 740 C CA . VAL A 1 91 ? 4.387 -2.850 0.631 1.00 95.44 91 VAL A CA 1
ATOM 741 C C . VAL A 1 91 ? 5.717 -2.750 -0.111 1.00 95.44 91 VAL A C 1
ATOM 743 O O . VAL A 1 91 ? 6.042 -3.647 -0.884 1.00 95.44 91 VAL A O 1
ATOM 746 N N . GLU A 1 92 ? 6.502 -1.704 0.146 1.00 94.06 92 GLU A N 1
ATOM 747 C CA . GLU A 1 92 ? 7.813 -1.506 -0.486 1.00 94.06 92 GLU A CA 1
ATOM 748 C C . GLU A 1 92 ? 8.783 -2.651 -0.171 1.00 94.06 92 GLU A C 1
ATOM 750 O O . GLU A 1 92 ? 9.425 -3.175 -1.080 1.00 94.06 92 GLU A O 1
ATOM 755 N N . GLU A 1 93 ? 8.845 -3.092 1.089 1.00 93.06 93 GLU A N 1
ATOM 756 C CA . GLU A 1 93 ? 9.627 -4.254 1.516 1.00 93.06 93 GLU A CA 1
ATOM 757 C C . GLU A 1 93 ? 9.210 -5.500 0.735 1.00 93.06 93 GLU A C 1
ATOM 759 O O . GLU A 1 93 ? 10.038 -6.126 0.077 1.00 93.06 93 GLU A O 1
ATOM 764 N N . THR A 1 94 ? 7.918 -5.832 0.758 1.00 92.00 94 THR A N 1
ATOM 765 C CA . THR A 1 94 ? 7.372 -7.038 0.120 1.00 92.00 94 THR A CA 1
ATOM 766 C C . THR A 1 94 ? 7.637 -7.056 -1.384 1.00 92.00 94 THR A C 1
ATOM 768 O O . THR A 1 94 ? 8.043 -8.077 -1.943 1.00 92.00 94 THR A O 1
ATOM 771 N N . VAL A 1 95 ? 7.451 -5.916 -2.049 1.00 89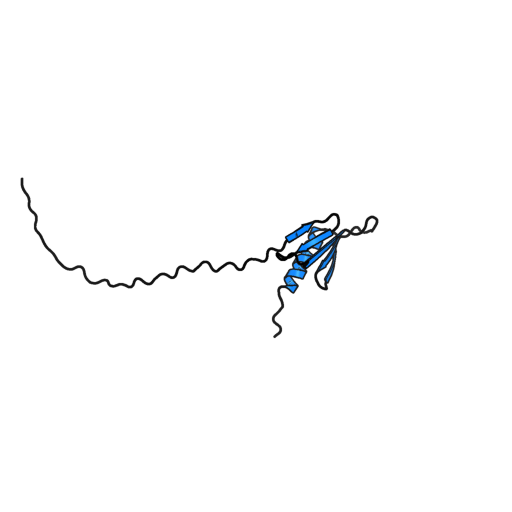.38 95 VAL A N 1
ATOM 772 C CA . VAL A 1 95 ? 7.730 -5.771 -3.481 1.00 89.38 95 VAL A CA 1
ATOM 773 C C . VAL A 1 95 ? 9.230 -5.878 -3.753 1.00 89.38 95 VAL A C 1
ATOM 775 O O . VAL A 1 95 ? 9.635 -6.589 -4.672 1.00 89.38 95 VAL A O 1
ATOM 778 N N . GLY A 1 96 ? 10.067 -5.245 -2.928 1.00 85.38 96 GLY A N 1
ATOM 779 C CA . GLY A 1 96 ? 11.522 -5.351 -3.010 1.00 85.38 96 GLY A CA 1
ATOM 780 C C . GLY A 1 96 ? 12.036 -6.781 -2.807 1.00 85.38 96 GLY A C 1
ATOM 781 O O . GLY A 1 96 ? 12.987 -7.182 -3.481 1.00 85.38 96 GLY A O 1
ATOM 782 N N . PHE A 1 97 ? 11.395 -7.572 -1.939 1.00 76.44 97 PHE A N 1
ATOM 783 C CA . PHE A 1 97 ? 11.657 -9.007 -1.790 1.00 76.44 97 PHE A CA 1
ATOM 784 C C . PHE A 1 97 ? 11.248 -9.790 -3.043 1.00 76.44 97 PHE A C 1
ATOM 786 O O . PHE A 1 97 ? 12.048 -10.575 -3.543 1.00 76.44 97 PHE A O 1
ATOM 793 N N . GLY A 1 98 ? 10.056 -9.545 -3.598 1.00 65.31 98 GLY A N 1
ATOM 794 C CA . GLY A 1 98 ? 9.590 -10.206 -4.825 1.00 65.31 98 GLY A CA 1
ATOM 795 C C . GLY A 1 98 ? 10.442 -9.895 -6.065 1.00 65.31 98 GLY A C 1
ATOM 796 O O . GLY A 1 98 ? 10.634 -10.758 -6.917 1.00 65.31 98 GLY A O 1
ATOM 797 N N . MET A 1 99 ? 11.009 -8.687 -6.150 1.00 61.38 99 MET A N 1
ATOM 798 C CA . MET A 1 99 ? 11.938 -8.288 -7.218 1.00 61.38 99 MET A CA 1
ATOM 799 C C . MET A 1 99 ? 13.335 -8.910 -7.075 1.00 61.38 99 MET A C 1
ATOM 801 O O . MET A 1 99 ? 14.080 -9.003 -8.051 1.00 61.38 99 MET A O 1
ATOM 805 N N . ARG A 1 100 ? 13.705 -9.353 -5.870 1.00 63.12 100 ARG A N 1
ATOM 806 C CA . ARG A 1 100 ? 14.924 -10.121 -5.602 1.00 63.12 100 ARG A CA 1
ATOM 807 C C . ARG A 1 100 ? 14.579 -11.603 -5.633 1.00 63.12 100 ARG A C 1
ATOM 809 O O . ARG A 1 100 ? 14.638 -12.273 -4.607 1.00 63.12 100 ARG A O 1
ATOM 816 N N . GLN A 1 101 ? 14.208 -12.109 -6.807 1.00 59.81 101 GLN A N 1
ATOM 817 C CA . GLN A 1 101 ? 14.098 -13.549 -7.020 1.00 59.81 101 GLN A CA 1
ATOM 818 C C . GLN A 1 101 ? 15.422 -14.185 -6.565 1.00 59.81 101 GLN A C 1
ATOM 820 O O . GLN A 1 101 ? 16.476 -13.930 -7.153 1.00 59.81 101 GLN A O 1
ATOM 825 N N . LEU A 1 102 ? 15.390 -14.906 -5.440 1.00 60.25 102 LEU A N 1
ATOM 826 C CA . LEU A 1 102 ? 16.570 -15.578 -4.911 1.00 60.25 102 LEU A CA 1
ATOM 827 C C . LEU A 1 102 ? 16.993 -16.620 -5.952 1.00 60.25 102 LEU A C 1
ATOM 829 O O . LEU A 1 102 ? 16.113 -17.294 -6.497 1.00 60.25 102 LEU A O 1
ATOM 833 N N . PRO A 1 103 ? 18.294 -16.736 -6.272 1.00 55.25 103 PRO A N 1
ATOM 834 C CA . PRO A 1 103 ? 18.749 -17.764 -7.191 1.00 55.25 103 PRO A CA 1
ATOM 835 C C . PRO A 1 103 ? 18.305 -19.118 -6.636 1.00 55.25 103 PRO A C 1
ATOM 837 O O . PRO A 1 103 ? 18.701 -19.512 -5.539 1.00 55.25 103 PRO A O 1
ATOM 840 N N . LEU A 1 104 ? 17.419 -19.787 -7.374 1.00 72.56 104 LEU A N 1
ATOM 841 C CA . LEU A 1 104 ? 17.172 -21.206 -7.182 1.00 72.56 104 LEU A CA 1
ATOM 842 C C . LEU A 1 104 ? 18.453 -21.898 -7.658 1.00 72.56 104 LEU A C 1
ATOM 844 O O . LEU A 1 104 ? 18.932 -21.576 -8.744 1.00 72.56 104 LEU A O 1
ATOM 848 N N . PHE A 1 105 ? 19.014 -22.710 -6.764 1.00 69.50 105 PHE A N 1
ATOM 849 C CA . PHE A 1 105 ? 20.320 -23.375 -6.826 1.00 69.50 105 PHE A CA 1
ATOM 850 C C . PHE A 1 105 ? 20.801 -23.788 -8.222 1.00 69.50 105 PHE A C 1
ATOM 852 O O . PHE A 1 105 ? 19.987 -24.339 -8.997 1.00 69.50 105 PHE A O 1
#

Secondary structure (DSSP, 8-state):
------------------------------------EEEE-SSEEEEE-TT--EEEEEEE--TT-SS--EEEEETTEEEEESSHHHHHHHHHHHHHHHHS-----

Foldseek 3Di:
DDDDDDDDDDDDDDDPDDPDPPPDPDPPPPPPPFDWDWDDDPFKIFIATPVRDTQKMWGFDDVPDPPTWIWIDGDPDIDTHRDPVVRVVVSVVVSVVVVCPDDDD

pLDDT: mean 77.59, std 19.54, range [38.94, 97.81]

Radius of gyration: 33.13 Å; chains: 1; bounding box: 94×71×52 Å

Sequence (105 aa):
MQLDLTRASTVTANDRARRMPRATPSPRRRKKVEVTYWERGYRSHYYRNERGDKLGEVHLSERGEVPVVYRWAAGNYSGAEGSLAHARMRVEETVGFGMRQLPLF